Protein AF-A0A099YY88-F1 (afdb_monomer_lite)

Sequence (34 aa):
LSCTICLKWFTEPLILPCGHNFCKSCLTNAWAEQ

pLDDT: mean 76.97, std 8.93, range [50.62, 87.5]

Radius of gyration: 9.12 Å; chains: 1; bounding box: 17×19×24 Å

Foldseek 3Di:
DAAPQPRHDEDDWDQDPVRDTHHPVSVVVVVVVD

Organism: Tinamus guttatus (NCBI:txid94827)

InterPro domains:
  IPR001841 Zinc finger, RING-type [PS50089] (3-29)
  IPR013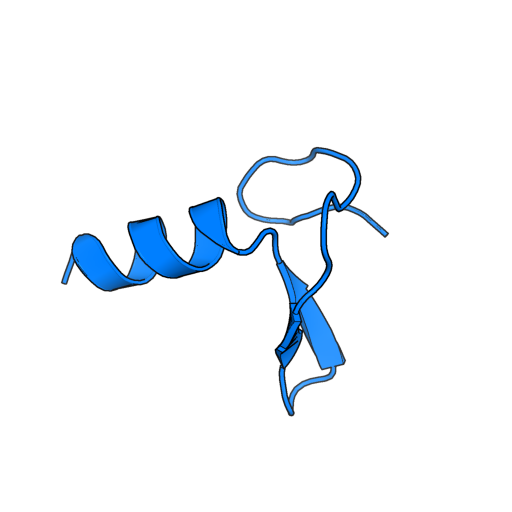083 Zinc finger, RING/FYVE/PHD-type [G3DSA:3.30.40.10] (1-34)
  IPR017907 Zinc finger, RING-type, conserved site [PS00518] (18-27)
  IPR027370 Zinc finger, RING-type, eukaryotic [PF13445] (3-31)

Secondary structure (DSSP, 8-state):
-B-TTT-SBPSSEEE-TTS-EEEHHHHHHHHHT-

Structure (mmCIF, N/CA/C/O backbone):
data_AF-A0A099YY88-F1
#
_entry.id   AF-A0A099YY88-F1
#
loop_
_atom_site.group_PDB
_atom_site.id
_atom_site.type_symbol
_atom_site.label_atom_id
_atom_site.label_alt_id
_atom_site.label_comp_id
_atom_site.label_asym_id
_atom_site.label_entity_id
_atom_site.label_seq_id
_atom_site.pdbx_PDB_ins_code
_atom_site.Cartn_x
_atom_site.Cartn_y
_atom_site.Cartn_z
_atom_site.occupancy
_atom_site.B_iso_or_equiv
_atom_site.auth_seq_id
_atom_site.auth_comp_id
_atom_site.auth_asym_id
_atom_site.auth_atom_id
_atom_site.pdbx_PDB_model_num
ATOM 1 N N . LEU A 1 1 ? -0.986 -1.216 -12.497 1.00 66.69 1 LEU A N 1
ATOM 2 C CA . LEU A 1 1 ? -0.738 -1.744 -11.138 1.00 66.69 1 LEU A CA 1
ATOM 3 C C . LEU A 1 1 ? -0.203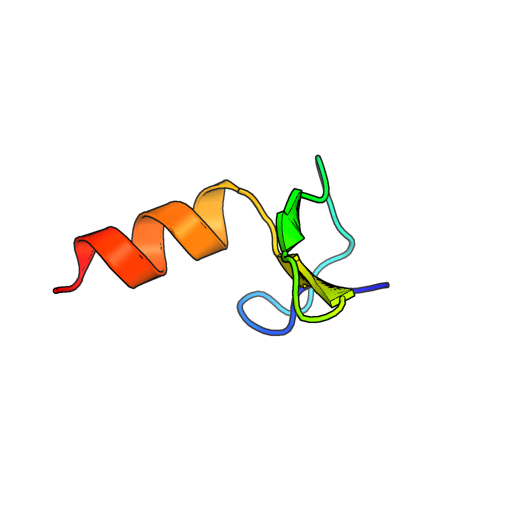 -0.593 -10.285 1.00 66.69 1 LEU A C 1
ATOM 5 O O . LEU A 1 1 ? 0.997 -0.482 -10.066 1.00 66.69 1 LEU A O 1
ATOM 9 N N . SER A 1 2 ? -1.090 0.317 -9.890 1.00 76.50 2 SER A N 1
ATOM 10 C CA . SER A 1 2 ? -0.769 1.499 -9.085 1.00 76.50 2 SER A CA 1
ATOM 11 C C . SER A 1 2 ? -1.645 1.520 -7.837 1.00 76.50 2 SER A C 1
ATOM 13 O O . SER A 1 2 ? -2.780 1.041 -7.856 1.00 76.50 2 SER A O 1
ATOM 15 N N . CYS A 1 3 ? -1.108 2.053 -6.746 1.00 83.50 3 CYS A N 1
ATOM 16 C CA . CYS A 1 3 ? -1.829 2.190 -5.488 1.00 83.50 3 CYS A CA 1
ATOM 17 C C . CYS A 1 3 ? -2.911 3.254 -5.629 1.00 83.50 3 CYS A C 1
ATOM 19 O O . CYS A 1 3 ? -2.606 4.380 -6.004 1.00 83.50 3 CYS A O 1
ATOM 21 N N . THR A 1 4 ? -4.161 2.935 -5.302 1.00 81.94 4 THR A N 1
ATOM 22 C CA . THR A 1 4 ? -5.264 3.908 -5.394 1.00 81.94 4 T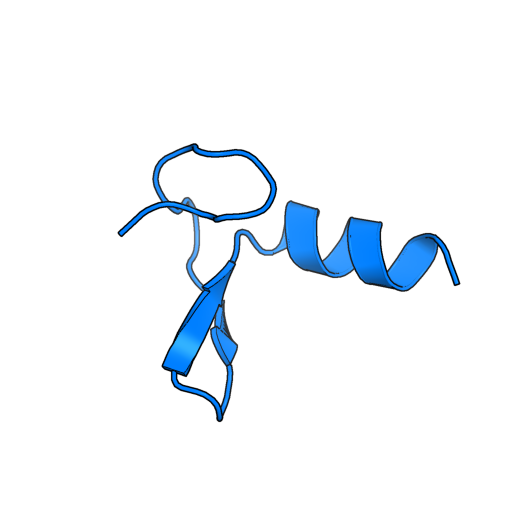HR A CA 1
ATOM 23 C C . THR A 1 4 ? -5.202 4.986 -4.311 1.00 81.94 4 THR A C 1
ATOM 25 O O . THR A 1 4 ? -5.835 6.023 -4.463 1.00 81.94 4 THR A O 1
ATOM 28 N N . ILE A 1 5 ? -4.404 4.780 -3.255 1.00 84.75 5 ILE A N 1
ATOM 29 C CA . ILE A 1 5 ? -4.205 5.759 -2.177 1.00 84.75 5 ILE A CA 1
ATOM 30 C C . ILE A 1 5 ? -3.195 6.836 -2.595 1.00 84.75 5 ILE A C 1
ATOM 32 O O . ILE A 1 5 ? -3.451 8.021 -2.434 1.00 84.75 5 ILE A O 1
ATOM 36 N N . CYS A 1 6 ? -2.037 6.444 -3.139 1.00 87.50 6 CYS A N 1
ATOM 37 C CA . CYS A 1 6 ? -0.961 7.390 -3.472 1.00 87.50 6 CYS A CA 1
ATOM 38 C C . CYS A 1 6 ? -0.742 7.605 -4.974 1.00 87.50 6 CYS A C 1
ATOM 40 O O . CYS A 1 6 ? 0.109 8.407 -5.350 1.00 87.50 6 CYS A O 1
ATOM 42 N N . LEU A 1 7 ? -1.472 6.878 -5.823 1.00 84.94 7 LEU A N 1
ATOM 43 C CA . LEU A 1 7 ? -1.410 6.907 -7.290 1.00 84.94 7 LEU A CA 1
ATOM 44 C C . LEU A 1 7 ? -0.024 6.592 -7.882 1.00 84.94 7 LEU A C 1
ATOM 46 O O . LEU A 1 7 ? 0.221 6.826 -9.064 1.00 84.94 7 LEU A O 1
ATOM 50 N N . LYS A 1 8 ? 0.880 6.013 -7.082 1.00 82.38 8 LYS A N 1
ATOM 51 C CA . LYS A 1 8 ? 2.224 5.586 -7.501 1.00 82.38 8 LYS A CA 1
ATOM 52 C C . LYS A 1 8 ? 2.259 4.094 -7.829 1.00 82.38 8 LYS A C 1
ATOM 54 O O . LYS A 1 8 ? 1.403 3.323 -7.389 1.00 82.38 8 LYS A O 1
ATOM 59 N N . TRP A 1 9 ? 3.266 3.692 -8.603 1.00 78.69 9 TRP A N 1
ATOM 60 C CA . TRP A 1 9 ? 3.583 2.282 -8.833 1.00 78.69 9 TRP A CA 1
ATOM 61 C C . TRP A 1 9 ? 3.883 1.576 -7.512 1.00 78.69 9 TRP A C 1
ATOM 63 O O . TRP A 1 9 ? 4.483 2.166 -6.614 1.00 78.69 9 TRP A O 1
ATOM 73 N N . PHE A 1 10 ? 3.439 0.325 -7.394 1.00 72.00 10 PHE A N 1
ATOM 74 C CA . PHE A 1 10 ? 3.638 -0.453 -6.178 1.00 72.00 10 PHE A CA 1
ATOM 75 C C . PHE A 1 10 ? 5.122 -0.681 -5.902 1.00 72.00 10 PHE A C 1
ATOM 77 O O . PHE A 1 10 ? 5.829 -1.274 -6.713 1.00 72.00 10 PHE A O 1
ATOM 84 N N . THR A 1 11 ? 5.557 -0.287 -4.713 1.00 64.44 11 THR A N 1
ATOM 85 C CA . THR A 1 11 ? 6.781 -0.777 -4.082 1.00 64.44 11 THR A CA 1
ATOM 86 C C . THR A 1 11 ? 6.321 -1.735 -2.984 1.00 64.44 11 THR A C 1
ATOM 88 O O . THR A 1 11 ? 5.646 -1.299 -2.057 1.00 64.44 11 THR A O 1
ATOM 91 N N . GLU A 1 12 ? 6.597 -3.035 -3.141 1.00 62.41 12 GLU A N 1
ATOM 92 C CA . GLU A 1 12 ? 6.138 -4.124 -2.248 1.00 62.41 12 GLU A CA 1
ATOM 93 C C . GLU A 1 12 ? 4.601 -4.279 -2.165 1.00 62.41 12 GLU A C 1
ATOM 95 O O . GLU A 1 12 ? 3.981 -3.907 -1.163 1.00 62.41 12 GLU A O 1
ATOM 100 N N . PRO A 1 13 ? 3.951 -4.817 -3.216 1.00 64.50 13 PRO A N 1
ATOM 101 C CA . PRO A 1 13 ? 2.501 -4.979 -3.229 1.00 64.50 13 PRO A CA 1
ATOM 102 C C . PRO A 1 13 ? 2.045 -5.995 -2.175 1.00 64.50 13 PRO A C 1
ATOM 104 O O . PRO A 1 13 ? 2.471 -7.150 -2.177 1.00 64.50 13 PRO A O 1
ATOM 107 N N . LEU A 1 14 ? 1.124 -5.577 -1.307 1.00 67.94 14 LEU A N 1
ATOM 108 C CA . LEU A 1 14 ? 0.323 -6.499 -0.505 1.00 67.94 14 LEU A CA 1
ATOM 109 C C . LEU A 1 14 ? -0.943 -6.840 -1.289 1.00 67.94 14 LEU A C 1
ATOM 111 O O . LEU A 1 14 ? -1.748 -5.955 -1.583 1.00 67.94 14 LEU A O 1
ATOM 115 N N . ILE A 1 15 ? -1.110 -8.117 -1.632 1.00 69.56 15 ILE A N 1
ATOM 116 C CA . ILE A 1 15 ? -2.331 -8.624 -2.260 1.00 69.56 15 ILE A CA 1
ATOM 117 C C . ILE A 1 15 ? -3.342 -8.873 -1.145 1.00 69.56 15 ILE A C 1
ATOM 119 O O . ILE A 1 15 ? -3.177 -9.789 -0.339 1.00 69.56 15 ILE A O 1
ATOM 123 N N . LEU A 1 16 ? -4.387 -8.051 -1.086 1.00 74.50 16 LEU A N 1
ATOM 124 C CA . LEU A 1 16 ? -5.508 -8.314 -0.190 1.00 74.50 16 LEU A CA 1
ATOM 125 C C . LEU A 1 16 ? -6.364 -9.468 -0.735 1.00 74.50 16 LEU A C 1
ATOM 127 O O . LEU A 1 16 ? -6.396 -9.683 -1.948 1.00 74.50 16 LEU A O 1
ATOM 131 N N . PRO A 1 17 ? -7.141 -10.157 0.119 1.00 74.69 17 PRO A N 1
ATOM 132 C CA . PRO A 1 17 ? -8.056 -11.218 -0.312 1.00 74.69 17 PRO A CA 1
ATOM 133 C C . PRO A 1 17 ? -9.077 -10.769 -1.371 1.00 74.69 17 PRO A C 1
ATOM 135 O O . PRO A 1 17 ? -9.565 -11.581 -2.146 1.00 74.69 17 PRO A O 1
ATOM 138 N N . CYS A 1 18 ? -9.382 -9.467 -1.434 1.00 81.44 18 CYS A N 1
ATOM 139 C CA . CYS A 1 18 ? 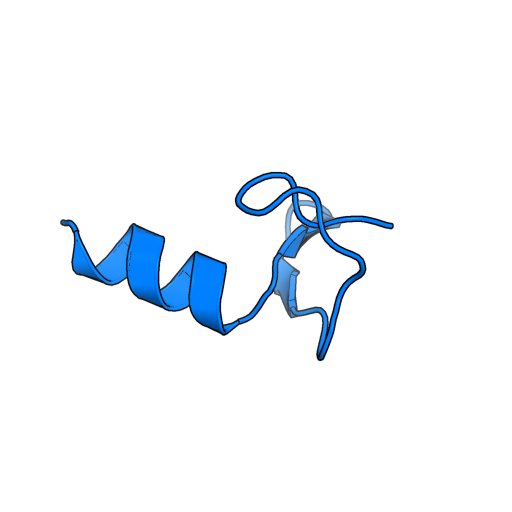-10.239 -8.864 -2.457 1.00 81.44 18 CYS A CA 1
ATOM 140 C C . CYS A 1 18 ? -9.530 -8.594 -3.800 1.00 81.44 18 CYS A C 1
ATOM 142 O O . CYS A 1 18 ? -10.140 -8.029 -4.703 1.00 81.44 18 CYS A O 1
ATOM 144 N N . GLY A 1 19 ? -8.245 -8.938 -3.932 1.00 73.94 19 GLY A N 1
ATOM 145 C CA . GLY A 1 19 ? -7.442 -8.745 -5.143 1.00 73.94 19 GLY A CA 1
ATOM 146 C C . GLY A 1 19 ? -6.899 -7.325 -5.341 1.00 73.94 19 GLY A C 1
ATOM 147 O O . GLY A 1 19 ? -6.096 -7.094 -6.246 1.00 73.94 19 GLY A O 1
ATOM 148 N N . HIS A 1 20 ? -7.276 -6.362 -4.495 1.00 77.69 20 HIS A N 1
ATOM 149 C CA . HIS A 1 20 ? -6.706 -5.017 -4.535 1.00 77.69 20 HIS A CA 1
ATOM 150 C C . HIS A 1 20 ? -5.296 -4.995 -3.944 1.00 77.69 20 HIS A C 1
ATOM 152 O O . HIS A 1 20 ? -4.990 -5.683 -2.971 1.00 77.69 20 HIS A O 1
ATOM 158 N N . ASN A 1 21 ? -4.438 -4.191 -4.562 1.00 74.94 21 ASN A N 1
ATOM 159 C CA . ASN A 1 21 ? -3.038 -4.049 -4.197 1.00 74.94 21 ASN A CA 1
ATOM 160 C C . ASN A 1 21 ? -2.830 -2.622 -3.690 1.00 74.94 21 ASN A C 1
ATOM 162 O O . ASN A 1 21 ? -3.292 -1.665 -4.315 1.00 74.94 21 ASN A O 1
ATOM 166 N N . PHE A 1 22 ? -2.127 -2.481 -2.572 1.00 83.81 22 PHE A N 1
ATOM 167 C CA . PHE A 1 22 ? -1.785 -1.191 -1.977 1.00 83.81 22 PHE A CA 1
ATOM 168 C C . PHE A 1 22 ? -0.314 -1.188 -1.577 1.00 83.81 22 PHE A C 1
ATOM 170 O O . PHE A 1 22 ? 0.274 -2.244 -1.330 1.00 83.81 22 PHE A O 1
ATOM 177 N N . CYS A 1 23 ? 0.283 0.000 -1.481 1.00 86.69 23 CYS A N 1
ATOM 178 C CA . CYS A 1 23 ? 1.579 0.122 -0.821 1.00 86.69 23 CYS A CA 1
ATOM 179 C C . CYS A 1 23 ? 1.400 -0.192 0.667 1.00 86.69 23 CYS A C 1
ATOM 181 O O . CYS A 1 23 ? 0.464 0.315 1.291 1.00 86.69 23 CYS A O 1
ATOM 183 N N . LYS A 1 24 ? 2.319 -0.969 1.246 1.00 83.25 24 LYS A N 1
ATOM 184 C CA . LYS A 1 24 ? 2.306 -1.303 2.678 1.00 83.25 24 LYS A CA 1
ATOM 185 C C . LYS A 1 24 ? 2.188 -0.058 3.562 1.00 83.25 24 LYS A C 1
ATOM 187 O O . LYS A 1 24 ? 1.349 -0.026 4.449 1.00 83.25 24 LYS A O 1
ATOM 192 N N . SER A 1 25 ? 2.950 0.993 3.255 1.00 84.94 25 SER A N 1
ATOM 193 C CA . SER A 1 25 ? 2.888 2.280 3.959 1.00 84.94 25 SER A CA 1
ATOM 194 C C . SER A 1 25 ? 1.522 2.959 3.853 1.00 84.94 25 SER A C 1
ATOM 196 O O . SER A 1 25 ? 1.016 3.473 4.842 1.00 84.94 25 SER A O 1
ATOM 198 N N . CYS A 1 26 ? 0.896 2.929 2.674 1.00 87.31 26 CYS A N 1
ATOM 199 C CA . CYS A 1 26 ? -0.438 3.488 2.479 1.00 87.31 26 CYS A CA 1
ATOM 200 C C . CYS A 1 26 ? -1.497 2.724 3.277 1.00 87.31 26 CYS A C 1
ATOM 202 O O . CYS A 1 26 ? -2.373 3.351 3.861 1.00 87.31 26 CYS A O 1
ATOM 204 N N . LEU A 1 27 ? -1.404 1.391 3.318 1.00 85.31 27 LEU A N 1
ATOM 205 C CA . LEU A 1 27 ? -2.329 0.564 4.087 1.00 85.31 27 LEU A CA 1
ATOM 206 C C . LEU A 1 27 ? -2.141 0.770 5.597 1.00 85.31 27 LEU A C 1
ATOM 208 O O . LEU A 1 27 ? -3.118 0.965 6.309 1.00 85.31 27 LEU A O 1
ATOM 212 N N . THR A 1 28 ? -0.893 0.791 6.076 1.00 85.44 28 THR A N 1
ATOM 213 C CA . THR A 1 28 ? -0.575 1.059 7.485 1.00 85.44 28 THR A CA 1
ATOM 214 C C . THR A 1 28 ? -1.049 2.443 7.925 1.00 85.44 28 THR A C 1
ATOM 216 O O . THR A 1 28 ? -1.654 2.544 8.984 1.00 85.44 28 THR A O 1
ATOM 219 N N . ASN A 1 29 ? -0.837 3.488 7.118 1.00 84.69 29 ASN A N 1
ATOM 220 C CA . ASN A 1 29 ? -1.306 4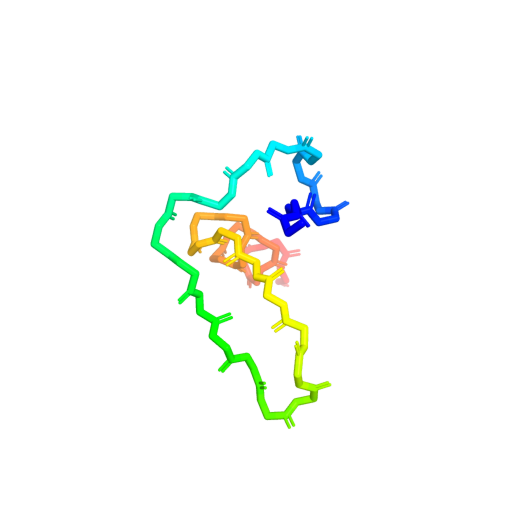.838 7.447 1.00 84.69 29 ASN A CA 1
ATOM 221 C C . ASN A 1 29 ? -2.838 4.918 7.477 1.00 84.69 29 ASN A C 1
ATOM 223 O O . ASN A 1 29 ? -3.394 5.435 8.437 1.00 84.69 29 ASN A O 1
ATOM 227 N N . ALA A 1 30 ? -3.520 4.344 6.478 1.00 81.56 30 ALA A N 1
ATOM 228 C CA . ALA A 1 30 ? -4.982 4.339 6.429 1.00 81.56 30 ALA A CA 1
ATOM 229 C C . ALA A 1 30 ? -5.621 3.638 7.643 1.00 81.56 30 ALA A C 1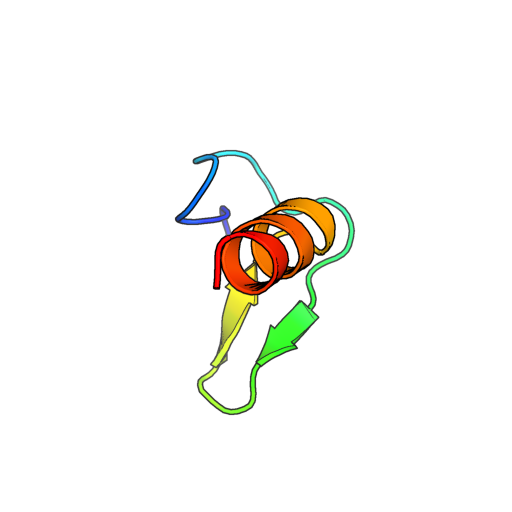
ATOM 231 O O . ALA A 1 30 ? -6.725 3.993 8.038 1.00 81.56 30 ALA A O 1
ATOM 232 N N . TRP A 1 31 ? -4.944 2.643 8.226 1.00 81.12 31 TRP A N 1
ATOM 233 C CA . TRP A 1 31 ? -5.405 1.927 9.425 1.00 81.12 31 TRP A CA 1
ATOM 234 C C . TRP A 1 31 ? -4.948 2.576 10.738 1.00 81.12 31 TRP A C 1
ATOM 236 O O . TRP A 1 31 ? -5.501 2.264 11.786 1.00 81.12 31 TRP A O 1
ATOM 246 N N . ALA A 1 32 ? -3.936 3.445 10.696 1.00 76.25 32 ALA A N 1
ATOM 247 C CA . ALA A 1 32 ? -3.460 4.205 11.851 1.00 76.25 32 ALA A CA 1
ATOM 248 C C . ALA A 1 32 ? -4.285 5.478 12.111 1.00 76.25 32 ALA A C 1
ATOM 250 O O . ALA A 1 32 ? -4.189 6.047 13.193 1.00 76.25 32 ALA A O 1
ATOM 251 N N . GLU A 1 33 ? -5.084 5.924 11.137 1.00 61.09 33 GLU A N 1
ATOM 252 C CA . GLU A 1 33 ? -6.035 7.039 11.270 1.00 61.09 33 GLU A CA 1
ATOM 253 C C . GLU A 1 33 ? -7.436 6.600 11.765 1.00 61.09 33 GLU A C 1
ATOM 255 O O . GLU A 1 33 ? -8.401 7.352 11.620 1.00 61.09 33 GLU A O 1
ATOM 260 N N . GLN A 1 34 ? -7.564 5.404 12.357 1.00 50.62 34 GLN A N 1
ATOM 261 C CA . GLN A 1 34 ? -8.757 4.959 13.102 1.00 50.62 34 GLN A CA 1
ATOM 262 C C . GLN A 1 34 ? -8.568 5.117 14.609 1.00 50.62 34 GLN A C 1
ATOM 264 O O . GLN A 1 34 ? -9.580 5.436 15.273 1.00 50.62 34 GLN A O 1
#